Protein AF-A0A1B9EWZ0-F1 (afdb_monomer)

Radius of gyration: 16.46 Å; Cα contacts (8 Å, |Δi|>4): 72; chains: 1; bounding box: 35×40×41 Å

Sequence (95 aa):
MRDRATRTPYHPLPEGGVVVVHGPFLLGHWFPFALTVHLRLSPGALRRRTAEPERWTLPAFARYEDEVAPTERADVVVRADDPAHPAWSGVPGRG

Foldseek 3Di:
DDDPPPDDDDDDAPVVGDDDDDDPPPQPDPDDDPAFEAEDADLVLCCVPDDPVRCVCSVVVVVCCVVRVVVVVGQWYWHPSPVVDIDTDDGDDDD

pLDDT: mean 89.34, std 11.7, range [42.94, 98.0]

Secondary structure (DSSP, 8-state):
------PPPP-PPPTT-------TT-BTBS---SS-EEEE--HHHHHHHS-GGGGGGHHHHHHHHHHH-HHHH-SEEEE-SSTTS-B---PPP--

Nearest PDB structures 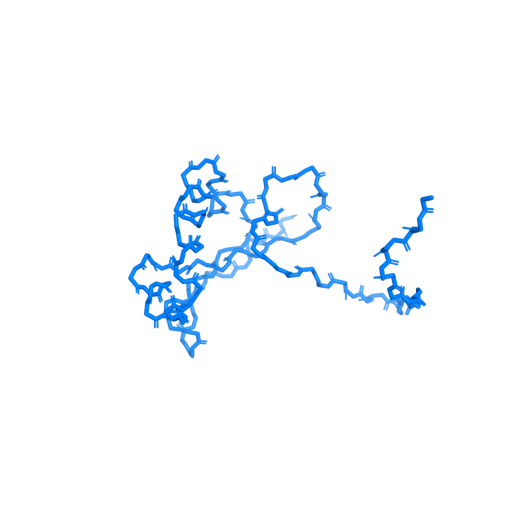(foldseek):
  9g6k-assembly1_LE  TM=4.477E-01  e=8.430E+00  Toxoplasma gondii

Mean predicted aligned error: 6.06 Å

Solvent-accessible surface area (backbone atoms only — not comparable to full-atom values): 6459 Å² total; per-residue (Å²): 136,81,86,80,77,84,70,77,78,92,72,91,73,60,91,90,60,79,88,85,86,86,73,84,82,66,69,84,56,96,70,85,67,96,73,44,77,34,80,45,54,51,74,70,37,47,58,72,73,40,55,78,94,55,48,84,50,51,63,58,54,53,49,40,49,73,78,47,38,42,77,78,70,30,71,28,55,34,42,37,64,45,78,93,63,63,47,64,90,64,71,75,79,84,123

Structure (mmCIF, N/CA/C/O backbone):
data_AF-A0A1B9EWZ0-F1
#
_entry.id   AF-A0A1B9EWZ0-F1
#
loop_
_atom_site.group_PDB
_atom_site.id
_atom_site.type_symbol
_atom_site.label_atom_id
_atom_site.label_alt_id
_atom_site.label_comp_id
_atom_site.label_asym_id
_atom_site.label_entity_id
_atom_site.label_seq_id
_atom_site.pdbx_PDB_ins_code
_atom_site.Cartn_x
_atom_site.Cartn_y
_atom_site.Cartn_z
_atom_site.occupancy
_atom_site.B_iso_or_equiv
_atom_site.auth_seq_id
_atom_site.auth_comp_id
_atom_site.auth_asym_id
_atom_site.auth_atom_id
_atom_site.pdbx_PDB_model_num
ATOM 1 N N . MET A 1 1 ? 14.049 25.814 -19.078 1.00 57.12 1 MET A N 1
ATOM 2 C CA . MET A 1 1 ? 13.342 24.739 -18.350 1.00 57.12 1 MET A CA 1
ATOM 3 C C . MET A 1 1 ? 13.876 23.414 -18.875 1.00 57.12 1 MET A C 1
ATOM 5 O O . MET A 1 1 ? 13.598 23.085 -20.017 1.00 57.12 1 MET A O 1
ATOM 9 N N . ARG A 1 2 ? 14.768 22.738 -18.138 1.00 54.41 2 ARG A N 1
ATOM 10 C CA . ARG A 1 2 ? 15.250 21.404 -18.532 1.00 54.41 2 ARG A CA 1
ATOM 11 C C . ARG A 1 2 ? 14.28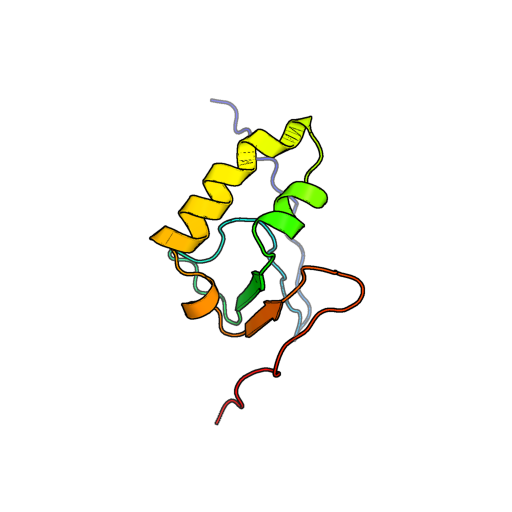1 20.382 -17.960 1.00 54.41 2 ARG A C 1
ATOM 13 O O . ARG A 1 2 ? 14.060 20.373 -16.751 1.00 54.41 2 ARG A O 1
ATOM 20 N N . ASP A 1 3 ? 13.694 19.595 -18.848 1.00 60.25 3 ASP A N 1
ATOM 21 C CA . ASP A 1 3 ? 12.884 18.437 -18.502 1.00 60.25 3 ASP A CA 1
ATOM 22 C C . ASP A 1 3 ? 13.726 17.481 -17.636 1.00 60.25 3 ASP A C 1
ATOM 24 O O . ASP A 1 3 ? 14.805 17.049 -18.043 1.00 60.25 3 ASP A O 1
ATOM 28 N N . ARG A 1 4 ? 13.277 17.245 -16.396 1.00 65.06 4 ARG A N 1
ATOM 29 C CA . ARG A 1 4 ? 13.889 16.316 -15.427 1.00 65.06 4 ARG A CA 1
ATOM 30 C C . ARG A 1 4 ? 13.122 14.986 -15.394 1.00 65.06 4 ARG A C 1
ATOM 32 O O . ARG A 1 4 ? 13.318 14.190 -14.481 1.00 65.06 4 ARG A O 1
ATOM 39 N N . ALA A 1 5 ? 12.221 14.733 -16.342 1.00 64.19 5 ALA A N 1
ATOM 40 C CA . ALA A 1 5 ? 11.537 13.456 -16.425 1.00 64.19 5 ALA A CA 1
ATOM 41 C C . ALA A 1 5 ? 12.516 12.392 -16.936 1.00 64.19 5 ALA A C 1
ATOM 43 O O . ALA A 1 5 ? 12.744 12.240 -18.135 1.00 64.19 5 ALA A O 1
ATOM 44 N N . THR A 1 6 ? 13.102 11.628 -16.016 1.00 71.75 6 THR A N 1
ATOM 45 C CA . THR A 1 6 ? 13.786 10.379 -16.349 1.00 71.75 6 THR A CA 1
ATOM 46 C C . THR A 1 6 ? 12.715 9.374 -16.775 1.00 71.75 6 THR A C 1
ATOM 48 O O . THR A 1 6 ? 12.139 8.675 -15.947 1.00 71.75 6 THR A O 1
ATOM 51 N N . ARG A 1 7 ? 12.366 9.362 -18.065 1.00 79.69 7 ARG A N 1
ATOM 52 C CA . ARG A 1 7 ? 11.458 8.361 -18.630 1.00 79.69 7 ARG A CA 1
ATOM 53 C C . ARG A 1 7 ? 12.263 7.150 -19.069 1.00 79.69 7 ARG A C 1
ATOM 55 O O . ARG A 1 7 ? 13.190 7.274 -19.866 1.00 79.69 7 ARG A O 1
ATOM 62 N N . THR A 1 8 ? 11.872 5.982 -18.580 1.00 79.88 8 THR A N 1
ATOM 63 C CA . THR A 1 8 ? 12.281 4.716 -19.186 1.00 79.88 8 THR A CA 1
ATOM 64 C C . THR A 1 8 ? 11.760 4.670 -20.627 1.00 79.88 8 THR A C 1
ATOM 66 O O . THR A 1 8 ? 10.643 5.140 -20.873 1.00 79.88 8 THR A O 1
ATOM 69 N N . PRO A 1 9 ? 12.537 4.140 -21.590 1.00 83.25 9 PRO A N 1
ATOM 70 C CA . PRO A 1 9 ? 12.045 3.902 -22.942 1.00 83.25 9 PRO A CA 1
ATOM 71 C C . PRO A 1 9 ? 10.763 3.063 -22.934 1.00 83.25 9 PRO A C 1
ATOM 7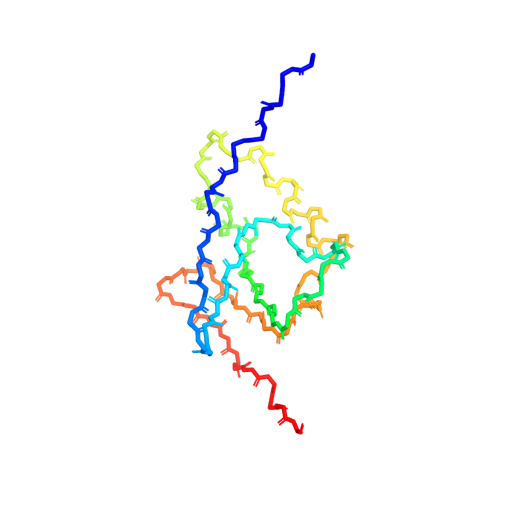3 O O . PRO A 1 9 ? 10.548 2.241 -22.047 1.00 83.25 9 PRO A O 1
ATOM 76 N N . TYR A 1 10 ? 9.907 3.254 -23.936 1.00 85.94 10 TYR A N 1
ATOM 77 C CA . TYR A 1 10 ? 8.737 2.397 -24.099 1.00 85.94 10 TYR A CA 1
ATOM 78 C C . TYR A 1 10 ? 9.164 0.956 -24.386 1.00 85.94 10 TYR A C 1
ATOM 80 O O . TYR A 1 10 ? 10.066 0.715 -25.188 1.00 85.94 10 TYR A O 1
ATOM 88 N N . HIS A 1 11 ? 8.471 0.007 -23.763 1.00 86.62 11 HIS A N 1
ATOM 89 C CA . HIS A 1 11 ? 8.670 -1.418 -23.987 1.00 86.62 11 HIS A CA 1
ATOM 90 C C . HIS A 1 11 ? 7.383 -2.030 -24.549 1.00 86.62 11 HIS A C 1
ATOM 92 O O . HIS A 1 11 ? 6.315 -1.798 -23.976 1.00 86.62 11 HIS A O 1
ATOM 98 N N . PRO A 1 12 ? 7.450 -2.788 -25.659 1.00 89.44 12 PRO A N 1
ATOM 99 C CA . PRO A 1 12 ? 6.288 -3.502 -26.167 1.00 89.44 12 PRO A CA 1
ATOM 100 C C . PRO A 1 12 ? 5.870 -4.577 -25.162 1.00 89.44 12 PRO A C 1
ATOM 102 O O . PRO A 1 12 ? 6.699 -5.352 -24.683 1.00 89.44 12 PRO A O 1
ATOM 105 N N . LEU A 1 13 ? 4.578 -4.613 -24.848 1.00 89.69 13 LEU A N 1
ATOM 106 C CA . LEU A 1 13 ? 3.987 -5.636 -23.998 1.00 89.69 13 LEU A CA 1
ATOM 107 C C . LEU A 1 13 ? 3.460 -6.765 -24.900 1.00 89.69 13 LEU A C 1
ATOM 109 O O . LEU A 1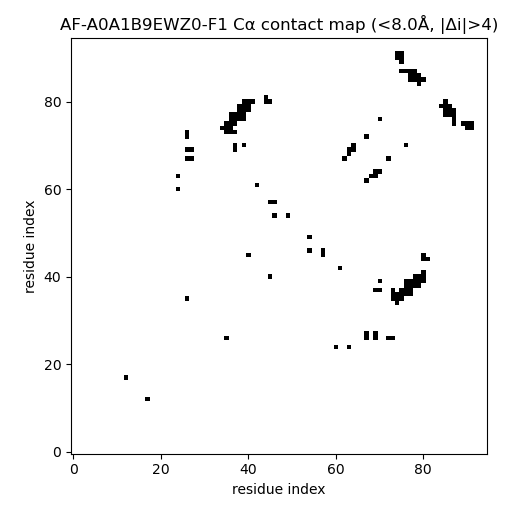 13 ? 2.711 -6.466 -25.833 1.00 89.69 13 LEU A O 1
ATOM 113 N N . PRO A 1 14 ? 3.844 -8.035 -24.673 1.00 92.06 14 PRO A N 1
ATOM 114 C CA . PRO A 1 14 ? 3.289 -9.149 -25.433 1.00 92.06 14 PRO A CA 1
ATOM 115 C C . PRO A 1 14 ? 1.785 -9.287 -25.171 1.00 92.06 14 PRO A C 1
ATOM 117 O O . PRO A 1 14 ? 1.264 -8.795 -24.167 1.00 92.06 14 PRO A O 1
ATOM 120 N N . GLU A 1 15 ? 1.086 -9.984 -26.065 1.00 93.12 15 GLU A N 1
ATOM 121 C CA . GLU A 1 15 ? -0.322 -10.321 -25.861 1.00 93.12 15 GLU A CA 1
ATOM 122 C C . GLU A 1 15 ? -0.509 -11.062 -24.527 1.00 93.12 15 GLU A C 1
ATOM 124 O O . GLU A 1 15 ? 0.269 -11.950 -24.177 1.00 93.12 15 GLU A O 1
ATOM 129 N N . GLY A 1 16 ? -1.506 -10.643 -23.744 1.00 92.50 16 GLY A N 1
ATOM 130 C CA . GLY A 1 16 ? -1.740 -11.162 -22.393 1.00 92.50 16 GLY A CA 1
ATOM 131 C C . GLY A 1 16 ? -0.758 -10.667 -21.322 1.00 92.50 16 GLY A C 1
ATOM 132 O O . GLY A 1 16 ? -0.848 -11.103 -20.175 1.00 92.50 16 GLY A O 1
ATOM 133 N N . GLY A 1 17 ? 0.170 -9.764 -21.652 1.00 92.44 17 GLY A N 1
ATOM 134 C CA . GLY A 1 17 ? 1.078 -9.183 -20.669 1.00 92.44 17 GLY A CA 1
ATOM 135 C C . GLY A 1 17 ? 0.348 -8.347 -19.613 1.00 92.44 17 GLY A C 1
ATOM 136 O O . GLY A 1 17 ? -0.677 -7.719 -19.876 1.00 92.44 17 GLY A O 1
ATOM 137 N N . VAL A 1 18 ? 0.908 -8.320 -18.403 1.00 93.06 18 VAL A N 1
ATOM 138 C CA . VAL A 1 18 ? 0.377 -7.567 -17.260 1.00 93.06 18 VAL A CA 1
ATOM 139 C C . VAL A 1 18 ? 1.406 -6.537 -16.819 1.00 93.06 18 VAL A C 1
ATOM 141 O O . VAL A 1 18 ? 2.590 -6.844 -16.688 1.00 93.06 18 VAL A O 1
ATOM 144 N N . VAL A 1 19 ? 0.946 -5.315 -16.557 1.00 91.56 19 VAL A N 1
ATOM 145 C CA . VAL A 1 19 ? 1.761 -4.262 -15.947 1.00 91.56 19 VAL A CA 1
ATOM 146 C C . VAL A 1 19 ? 1.429 -4.190 -14.465 1.00 91.56 19 VAL A C 1
ATOM 148 O O . VAL A 1 19 ? 0.276 -3.985 -14.091 1.00 91.56 19 VAL A O 1
ATOM 151 N N . VAL A 1 20 ? 2.452 -4.332 -13.624 1.00 93.31 20 VAL A N 1
ATOM 152 C CA . VAL A 1 20 ? 2.327 -4.152 -12.176 1.00 93.31 20 VAL A CA 1
ATOM 153 C C . VAL A 1 20 ? 2.858 -2.776 -11.808 1.00 93.31 20 VAL A C 1
ATOM 155 O O . VAL A 1 20 ? 4.023 -2.464 -12.048 1.00 93.31 20 VAL A O 1
ATOM 158 N N . VAL A 1 21 ? 1.997 -1.963 -11.201 1.00 93.19 21 VAL A N 1
ATOM 159 C CA . VAL A 1 21 ? 2.376 -0.690 -10.586 1.00 93.19 21 VAL A CA 1
ATOM 160 C C . VAL A 1 21 ? 2.387 -0.901 -9.080 1.00 93.19 21 VAL A C 1
ATOM 162 O O . VAL A 1 21 ? 1.388 -1.337 -8.512 1.00 93.19 21 VAL A O 1
ATOM 165 N N . HIS A 1 22 ? 3.512 -0.610 -8.432 1.00 94.12 22 HIS A N 1
ATOM 166 C CA . HIS A 1 22 ? 3.652 -0.747 -6.987 1.00 94.12 22 HIS A CA 1
ATOM 167 C C . HIS A 1 22 ? 4.174 0.548 -6.374 1.00 94.12 22 HIS A C 1
ATOM 169 O O . HIS A 1 22 ? 4.947 1.287 -6.982 1.00 94.12 22 HIS A O 1
ATOM 175 N N . GLY A 1 23 ? 3.751 0.812 -5.146 1.00 93.31 23 GLY A N 1
ATOM 176 C CA . GLY A 1 23 ? 4.133 2.009 -4.419 1.00 93.31 23 GLY A CA 1
ATOM 177 C C . GLY A 1 23 ? 3.138 2.327 -3.312 1.00 93.31 23 GLY A C 1
ATOM 178 O O . GLY A 1 23 ? 2.032 1.778 -3.293 1.00 93.31 23 GLY A O 1
ATOM 179 N N . PRO A 1 24 ? 3.524 3.197 -2.371 1.00 93.19 24 PRO A N 1
ATOM 180 C CA . PRO A 1 24 ? 2.600 3.687 -1.367 1.00 93.19 24 PRO A CA 1
ATOM 181 C C . PRO A 1 24 ? 1.544 4.596 -2.016 1.00 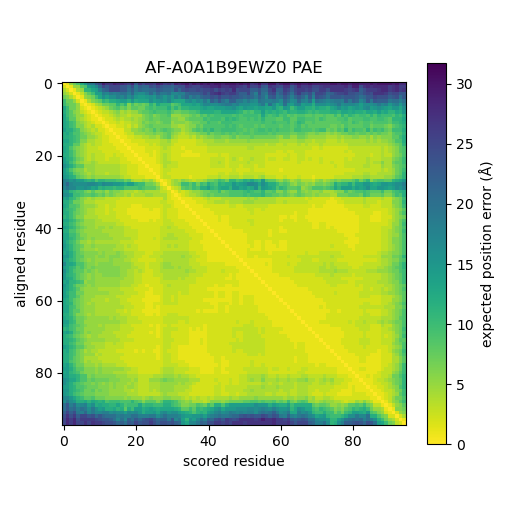93.19 24 PRO A C 1
ATOM 183 O O . PRO A 1 24 ? 1.815 5.273 -3.006 1.00 93.19 24 PRO A O 1
ATOM 186 N N . PHE A 1 25 ? 0.354 4.642 -1.417 1.00 93.38 25 PHE A N 1
ATOM 187 C CA . PHE A 1 25 ? -0.669 5.663 -1.690 1.00 93.38 25 PHE A CA 1
ATOM 188 C C . PHE A 1 25 ? -1.252 5.668 -3.114 1.00 93.38 25 PHE A C 1
ATOM 190 O O . PHE A 1 25 ? -1.685 6.704 -3.609 1.00 93.38 25 PHE A O 1
ATOM 197 N N . LEU A 1 26 ? -1.277 4.513 -3.785 1.00 92.50 26 LEU A N 1
ATOM 198 C CA . LEU A 1 26 ? -1.787 4.409 -5.157 1.00 92.50 26 LEU A CA 1
ATOM 199 C C . LEU A 1 26 ? -3.320 4.364 -5.245 1.00 92.50 26 LEU A C 1
ATOM 201 O O . LEU A 1 26 ? -3.885 4.832 -6.233 1.00 92.50 26 LEU A O 1
ATOM 205 N N . LEU A 1 27 ? -4.005 3.825 -4.231 1.00 90.88 27 LEU A N 1
ATOM 206 C CA . LEU A 1 27 ? -5.474 3.850 -4.163 1.00 90.88 27 LEU A CA 1
ATOM 207 C C . LEU A 1 27 ? -5.916 5.211 -3.630 1.00 90.88 27 LEU A C 1
ATOM 209 O O . LEU A 1 27 ? -5.275 5.711 -2.717 1.00 90.88 27 LEU A O 1
ATOM 213 N N . GLY A 1 28 ? -6.980 5.802 -4.179 1.00 80.00 28 GLY A N 1
ATOM 214 C CA . GLY A 1 28 ? -7.452 7.153 -3.818 1.00 80.00 28 GLY A CA 1
ATOM 215 C C . GLY A 1 28 ? -7.200 8.227 -4.879 1.00 80.00 28 GLY A C 1
ATOM 216 O O . GLY A 1 28 ? -7.670 9.354 -4.738 1.00 80.00 28 GLY A O 1
ATOM 217 N N . HIS A 1 29 ? -6.511 7.877 -5.963 1.00 73.88 29 HIS A N 1
ATOM 218 C CA . HIS A 1 29 ? -6.365 8.714 -7.151 1.00 73.88 29 HIS A CA 1
ATOM 219 C C . HIS A 1 29 ? -7.228 8.190 -8.307 1.00 73.88 29 HIS A C 1
AT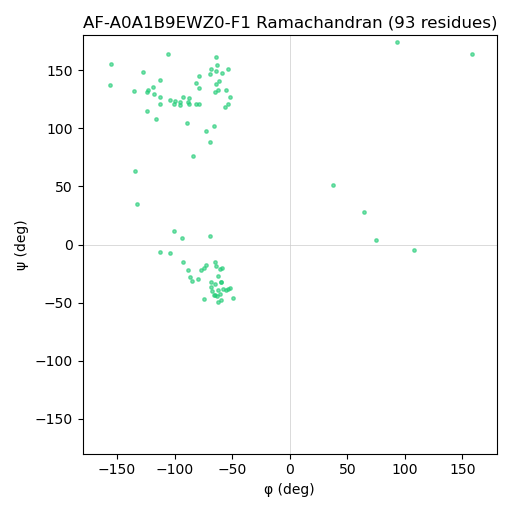OM 221 O O . HIS A 1 29 ? -7.689 7.054 -8.294 1.00 73.88 29 HIS A O 1
ATOM 227 N N . TRP A 1 30 ? -7.442 9.021 -9.327 1.00 75.44 30 TRP A N 1
ATOM 228 C CA . TRP A 1 30 ? -8.338 8.768 -10.465 1.00 75.44 30 TRP A CA 1
ATOM 229 C C . TRP A 1 30 ? -7.872 7.660 -11.431 1.00 75.44 30 TRP A C 1
ATOM 231 O O . TRP A 1 30 ? -8.466 7.494 -12.493 1.00 75.44 30 TRP A O 1
ATOM 241 N N . PHE A 1 31 ? -6.807 6.919 -11.107 1.00 82.75 31 PHE A N 1
ATOM 242 C CA . PHE A 1 31 ? -6.240 5.937 -12.026 1.00 82.75 31 PHE A CA 1
ATOM 243 C C . PHE A 1 31 ? -7.068 4.637 -12.035 1.00 82.75 31 PHE A C 1
ATOM 245 O O . PHE A 1 31 ? -7.203 3.997 -10.989 1.00 82.75 31 PHE A O 1
ATOM 252 N N . PRO A 1 32 ? -7.609 4.214 -13.193 1.00 86.31 32 PRO A N 1
ATOM 253 C CA . PRO A 1 32 ? -8.524 3.080 -13.276 1.00 86.31 32 PRO A CA 1
ATOM 254 C C . PRO A 1 32 ? -7.756 1.752 -13.365 1.00 86.31 32 PRO A C 1
ATOM 256 O O . PRO A 1 32 ? -7.635 1.154 -14.435 1.00 86.31 32 PRO A O 1
ATOM 259 N N . PHE A 1 33 ? -7.203 1.286 -12.245 1.00 91.75 33 PHE A N 1
ATOM 260 C CA . PHE A 1 33 ? -6.580 -0.037 -12.184 1.00 91.75 33 PHE A CA 1
ATOM 261 C C . PHE A 1 33 ? -7.612 -1.139 -12.469 1.00 91.75 33 PHE A C 1
ATOM 263 O O . PHE A 1 33 ? -8.692 -1.152 -11.891 1.00 91.75 33 PHE A O 1
ATOM 270 N N . ALA A 1 34 ? -7.260 -2.094 -13.335 1.00 92.19 34 ALA A N 1
ATOM 271 C CA . ALA A 1 34 ? -8.116 -3.245 -13.644 1.00 92.19 34 ALA A CA 1
ATOM 272 C C . ALA A 1 34 ? -8.183 -4.287 -12.504 1.00 92.19 34 ALA A C 1
ATOM 274 O O . ALA A 1 34 ? -9.056 -5.160 -12.512 1.00 92.19 34 ALA A O 1
ATOM 275 N N . LEU A 1 35 ? -7.221 -4.228 -11.577 1.00 92.94 35 LEU A N 1
ATOM 276 C CA . LEU A 1 35 ? -7.149 -4.997 -10.338 1.00 92.94 35 LEU A CA 1
ATOM 277 C C . LEU A 1 35 ? -6.268 -4.241 -9.337 1.00 92.94 35 LEU A C 1
ATOM 279 O O . LEU A 1 35 ? -5.191 -3.756 -9.696 1.00 92.94 35 LEU A O 1
ATOM 283 N N . THR A 1 36 ? -6.696 -4.190 -8.084 1.00 94.44 36 THR A N 1
ATOM 284 C CA . THR A 1 36 ? -5.998 -3.526 -6.984 1.00 94.44 36 THR A CA 1
ATOM 285 C C . THR A 1 36 ? -5.729 -4.496 -5.838 1.00 94.44 36 THR A C 1
ATOM 287 O O . THR A 1 36 ? -6.601 -5.246 -5.405 1.00 94.44 36 THR A O 1
ATOM 290 N N . VAL A 1 37 ? -4.494 -4.477 -5.333 1.00 95.56 37 VAL A N 1
ATOM 291 C CA . VAL A 1 37 ? -4.069 -5.284 -4.184 1.00 95.56 37 VAL A CA 1
ATOM 292 C C . VAL A 1 37 ? -3.503 -4.349 -3.124 1.00 95.56 37 VAL A C 1
ATOM 294 O O . VAL A 1 37 ? -2.473 -3.714 -3.349 1.00 95.56 37 VAL A O 1
ATOM 297 N N . HIS A 1 38 ? -4.161 -4.265 -1.968 1.00 95.75 38 HIS A N 1
ATOM 298 C CA . HIS A 1 38 ? -3.664 -3.505 -0.821 1.00 95.75 38 HIS A CA 1
ATOM 299 C C . HIS A 1 38 ? -2.903 -4.414 0.141 1.00 95.75 38 HIS A C 1
ATOM 301 O O . HIS A 1 38 ? -3.460 -5.369 0.689 1.00 95.75 38 HIS A O 1
ATOM 307 N N . LEU A 1 39 ? -1.625 -4.103 0.367 1.00 96.06 39 LEU A N 1
ATOM 308 C CA . LEU A 1 39 ? -0.806 -4.773 1.374 1.00 96.06 39 LEU A CA 1
ATOM 309 C C . LEU A 1 39 ? -0.951 -4.038 2.704 1.00 96.06 39 LEU A C 1
ATOM 311 O O . LEU A 1 39 ? -0.374 -2.970 2.915 1.00 96.06 39 LEU A O 1
ATOM 315 N N . ARG A 1 40 ? -1.710 -4.634 3.618 1.00 95.94 40 ARG A N 1
ATOM 316 C CA . ARG A 1 40 ? -2.018 -4.046 4.917 1.00 95.94 40 ARG A CA 1
ATOM 317 C C . ARG A 1 40 ? -1.053 -4.566 5.975 1.00 95.94 40 ARG A C 1
ATOM 319 O O . ARG A 1 40 ? -1.000 -5.768 6.248 1.00 95.94 40 ARG A O 1
ATOM 326 N N . LEU A 1 41 ? -0.352 -3.644 6.629 1.00 96.69 41 LEU A N 1
ATOM 327 C CA . LEU A 1 41 ? 0.444 -3.897 7.830 1.00 96.69 41 LEU A CA 1
ATOM 328 C C . LEU A 1 41 ? -0.196 -3.181 9.022 1.00 96.69 41 LEU A C 1
ATOM 330 O O . LEU A 1 41 ? -0.679 -2.058 8.898 1.00 96.69 41 LEU A O 1
ATOM 334 N N . SER A 1 42 ? -0.185 -3.804 10.198 1.00 96.38 42 SER A N 1
ATOM 335 C CA . SER A 1 42 ? -0.529 -3.100 11.436 1.00 96.38 42 SER A CA 1
ATOM 336 C C . SER A 1 42 ? 0.468 -1.966 11.715 1.00 96.38 42 SER A C 1
ATOM 338 O O . SER A 1 42 ? 1.638 -2.073 11.333 1.00 96.38 42 SER A O 1
ATOM 340 N N . PRO A 1 43 ? 0.071 -0.914 12.457 1.00 96.62 43 PRO A N 1
ATOM 341 C CA . PRO A 1 43 ? 0.985 0.172 12.822 1.00 96.62 43 PRO A CA 1
ATOM 342 C C . PRO A 1 43 ? 2.268 -0.324 13.507 1.00 96.62 43 PRO A C 1
ATOM 344 O O . PRO A 1 43 ? 3.367 0.161 13.236 1.00 96.62 43 PRO A O 1
ATOM 347 N N . GLY A 1 44 ? 2.147 -1.348 14.359 1.00 97.44 44 GLY A N 1
ATOM 348 C CA . GLY A 1 44 ? 3.290 -1.982 15.012 1.00 97.44 44 GLY A CA 1
ATOM 349 C C . GLY A 1 44 ? 4.210 -2.707 14.027 1.00 97.44 44 GLY A C 1
ATOM 350 O O . GLY A 1 44 ? 5.430 -2.577 14.131 1.00 97.44 44 GLY A O 1
ATOM 351 N N . ALA A 1 45 ? 3.651 -3.448 13.065 1.00 97.06 45 ALA A N 1
ATOM 352 C CA . ALA A 1 45 ? 4.438 -4.117 12.032 1.00 97.06 45 ALA A CA 1
ATOM 353 C C . ALA A 1 45 ? 5.148 -3.108 11.120 1.00 97.06 45 ALA A C 1
ATOM 355 O O . ALA A 1 45 ? 6.346 -3.254 10.876 1.00 97.06 45 ALA A O 1
ATOM 356 N N . LEU A 1 46 ? 4.450 -2.049 10.702 1.00 96.31 46 LEU A N 1
ATOM 357 C CA . LEU A 1 46 ? 5.012 -0.985 9.874 1.00 96.31 46 LEU A CA 1
ATOM 358 C C . LEU A 1 46 ? 6.193 -0.301 10.581 1.00 96.31 46 LEU A C 1
ATOM 360 O O . LEU A 1 46 ? 7.281 -0.204 10.017 1.00 96.31 46 LEU A O 1
ATOM 364 N N . ARG A 1 47 ? 6.039 0.065 11.860 1.00 97.00 47 ARG A N 1
ATOM 365 C CA . ARG A 1 47 ? 7.121 0.666 12.659 1.00 97.00 47 ARG A CA 1
ATOM 366 C C . ARG A 1 47 ? 8.325 -0.262 12.849 1.00 97.00 47 ARG A C 1
ATOM 368 O O . ARG A 1 47 ? 9.457 0.215 12.825 1.00 97.00 47 ARG A O 1
ATOM 375 N N . ARG A 1 48 ? 8.105 -1.568 13.050 1.00 96.69 48 ARG A N 1
ATOM 376 C CA . ARG A 1 48 ? 9.199 -2.552 13.183 1.00 96.69 48 ARG A CA 1
ATOM 377 C C . ARG A 1 48 ? 9.961 -2.764 11.875 1.00 96.69 48 ARG A C 1
ATOM 379 O O . ARG A 1 48 ? 11.154 -3.038 11.927 1.00 96.69 48 ARG A O 1
ATOM 386 N N . ARG A 1 49 ? 9.280 -2.656 10.731 1.00 94.25 49 ARG A N 1
ATOM 387 C CA . ARG A 1 49 ? 9.849 -2.916 9.397 1.00 94.25 49 ARG A CA 1
ATOM 388 C C . ARG A 1 49 ? 10.416 -1.678 8.709 1.00 94.25 49 ARG A C 1
ATOM 390 O O . ARG A 1 49 ? 11.168 -1.824 7.757 1.00 94.25 49 ARG A O 1
ATOM 397 N N . THR A 1 50 ? 10.084 -0.487 9.196 1.00 96.12 50 THR A N 1
ATOM 398 C CA . THR A 1 50 ? 10.605 0.778 8.666 1.00 96.12 50 THR A CA 1
ATOM 399 C C . THR A 1 50 ? 11.907 1.137 9.376 1.00 96.12 50 THR A C 1
ATOM 401 O O . THR A 1 50 ? 11.935 1.260 10.610 1.00 96.12 50 THR A O 1
ATOM 404 N N . ALA A 1 51 ? 12.982 1.305 8.601 1.00 97.44 51 ALA A N 1
ATOM 405 C CA . ALA A 1 51 ? 14.277 1.732 9.119 1.00 97.44 51 ALA A CA 1
ATOM 406 C C . ALA A 1 51 ? 14.153 3.099 9.811 1.00 97.44 51 ALA A C 1
ATOM 408 O O . ALA A 1 51 ? 13.346 3.931 9.401 1.00 97.44 51 ALA A O 1
ATOM 409 N N . GLU A 1 52 ? 14.951 3.350 10.855 1.00 97.44 52 GLU A N 1
ATOM 410 C CA . GLU A 1 52 ? 14.862 4.589 11.651 1.00 97.44 52 GLU A CA 1
ATOM 411 C C . GLU A 1 52 ? 14.837 5.872 10.793 1.00 97.44 52 GLU A C 1
ATOM 413 O O . GLU A 1 52 ? 13.936 6.687 11.005 1.00 97.44 52 GLU A O 1
ATOM 418 N N . PRO A 1 53 ? 15.706 6.035 9.767 1.00 98.00 53 PRO A N 1
ATOM 419 C CA . PRO A 1 53 ? 15.710 7.237 8.929 1.00 98.00 53 PRO A CA 1
ATOM 420 C C . PRO A 1 53 ? 14.443 7.432 8.089 1.00 98.00 53 PRO A C 1
ATOM 422 O O . PRO A 1 53 ? 14.227 8.520 7.568 1.00 98.00 53 PRO A O 1
ATOM 425 N N . GLU A 1 54 ? 13.608 6.403 7.938 1.00 97.69 54 GLU A N 1
ATOM 426 C CA . GLU A 1 54 ? 12.380 6.425 7.136 1.00 97.69 54 GLU A CA 1
ATOM 427 C C . GLU A 1 54 ? 11.115 6.527 8.002 1.00 97.69 54 GLU A C 1
ATOM 429 O O . GLU A 1 54 ? 10.019 6.730 7.478 1.00 97.69 54 GLU A O 1
ATOM 434 N N . ARG A 1 55 ? 11.226 6.436 9.337 1.00 97.56 55 ARG A N 1
ATOM 435 C CA . ARG A 1 55 ? 10.060 6.436 10.244 1.00 97.56 55 ARG A CA 1
ATOM 436 C C . ARG A 1 55 ? 9.250 7.728 10.227 1.00 97.56 55 ARG A C 1
ATOM 438 O O . ARG A 1 55 ? 8.082 7.712 10.609 1.00 97.56 55 ARG A O 1
ATOM 445 N N . TRP A 1 56 ? 9.826 8.825 9.740 1.00 97.38 56 TRP A N 1
ATOM 446 C CA . TRP A 1 56 ? 9.098 10.073 9.500 1.00 97.38 56 TRP A CA 1
ATOM 447 C C . TRP A 1 56 ? 7.930 9.900 8.515 1.00 97.38 56 TRP A C 1
ATOM 449 O O . TRP A 1 56 ? 7.014 10.717 8.519 1.00 97.38 56 TRP A O 1
ATOM 459 N N . THR A 1 57 ? 7.933 8.843 7.694 1.00 97.12 57 THR A N 1
ATOM 460 C CA . THR A 1 57 ? 6.853 8.537 6.743 1.00 97.12 57 THR A CA 1
ATOM 461 C C . THR A 1 57 ? 5.619 7.922 7.406 1.00 97.12 57 THR A C 1
ATOM 463 O O . THR A 1 57 ? 4.526 8.016 6.853 1.00 97.12 57 THR A O 1
ATOM 466 N N . LEU A 1 58 ? 5.751 7.321 8.596 1.00 97.75 58 LEU A N 1
ATOM 467 C CA . LEU A 1 58 ? 4.675 6.567 9.255 1.00 97.75 58 LEU A CA 1
ATOM 468 C C . LEU A 1 58 ? 3.374 7.370 9.458 1.00 97.75 58 LEU A C 1
ATOM 470 O O . LEU A 1 58 ? 2.307 6.802 9.221 1.00 97.75 58 LEU A O 1
ATOM 474 N N . PRO A 1 59 ? 3.402 8.670 9.821 1.00 98.00 59 PRO A N 1
ATOM 475 C CA . PRO A 1 59 ? 2.185 9.479 9.889 1.00 98.00 59 PRO A CA 1
ATOM 476 C C . PRO A 1 59 ? 1.436 9.577 8.553 1.00 98.00 59 PRO A C 1
ATOM 478 O O . PRO A 1 59 ? 0.210 9.624 8.550 1.00 98.00 59 PRO A O 1
ATOM 481 N N . ALA A 1 60 ? 2.139 9.560 7.413 1.00 97.50 60 ALA A N 1
ATOM 482 C CA . ALA A 1 60 ? 1.494 9.568 6.101 1.00 97.50 60 ALA A CA 1
ATOM 483 C C . ALA A 1 60 ? 0.741 8.257 5.827 1.00 97.50 60 ALA A C 1
ATOM 485 O O . ALA A 1 60 ? -0.349 8.298 5.267 1.00 97.50 60 ALA A O 1
ATOM 486 N N . PHE A 1 61 ? 1.273 7.113 6.276 1.00 96.88 61 PHE A N 1
ATOM 487 C CA . PHE A 1 61 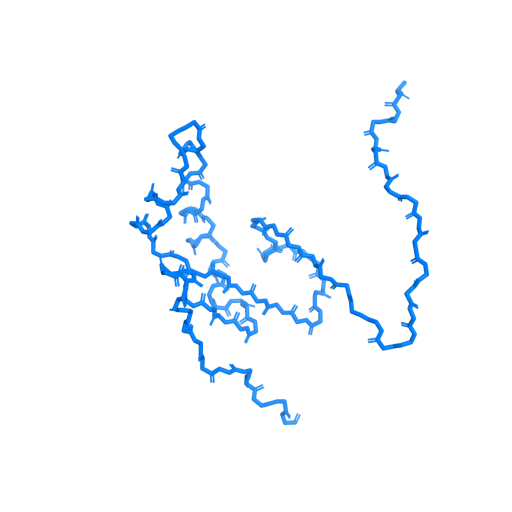? 0.568 5.828 6.203 1.00 96.88 61 PHE A CA 1
ATOM 488 C C . PHE A 1 61 ? -0.662 5.778 7.110 1.00 96.88 61 PHE A C 1
ATOM 490 O O . PHE A 1 61 ? -1.694 5.273 6.684 1.00 96.88 61 PHE A O 1
ATOM 497 N N . ALA A 1 62 ? -0.578 6.328 8.324 1.00 97.19 62 ALA A N 1
ATOM 498 C CA . ALA A 1 62 ? -1.734 6.407 9.219 1.00 97.19 62 ALA A CA 1
ATOM 499 C C . ALA A 1 62 ? -2.851 7.263 8.600 1.00 97.19 62 ALA A C 1
ATOM 501 O O . ALA A 1 62 ? -3.979 6.805 8.458 1.00 97.19 62 ALA A O 1
ATOM 502 N N . ARG A 1 63 ? -2.495 8.459 8.112 1.00 96.88 63 ARG A N 1
ATOM 503 C CA . ARG A 1 63 ? -3.427 9.351 7.413 1.00 96.88 63 ARG A CA 1
ATOM 504 C C . ARG A 1 63 ? -4.046 8.694 6.179 1.00 96.88 63 ARG A C 1
ATOM 506 O O . ARG A 1 63 ? -5.219 8.895 5.902 1.00 96.88 63 ARG A O 1
ATOM 513 N N . TYR A 1 64 ? -3.265 7.912 5.437 1.00 96.38 64 TYR A N 1
ATOM 514 C CA . TYR A 1 64 ? -3.755 7.178 4.276 1.00 96.38 64 TYR A CA 1
ATOM 515 C C . TYR A 1 64 ? -4.819 6.138 4.636 1.00 96.38 64 TYR A C 1
ATOM 517 O O . TYR A 1 64 ? -5.835 6.054 3.952 1.00 96.38 64 TYR A O 1
ATOM 525 N N . GLU A 1 65 ? -4.611 5.371 5.708 1.00 95.69 65 GLU A N 1
ATOM 526 C CA . GLU A 1 65 ? -5.625 4.429 6.192 1.00 95.69 65 GLU A CA 1
ATOM 527 C C . GLU A 1 65 ? -6.918 5.159 6.590 1.00 95.69 65 GLU A C 1
ATOM 529 O O . GLU A 1 65 ? -7.997 4.722 6.195 1.00 95.69 65 GLU A O 1
ATOM 534 N N . ASP A 1 66 ? -6.811 6.305 7.269 1.00 96.19 66 ASP A N 1
ATOM 535 C CA . ASP A 1 66 ? -7.970 7.058 7.769 1.00 96.19 66 ASP A CA 1
ATOM 536 C C . ASP A 1 66 ? -8.740 7.803 6.662 1.00 96.19 66 ASP A C 1
ATOM 538 O O . ASP A 1 66 ? -9.967 7.757 6.599 1.00 96.19 66 ASP A O 1
ATOM 542 N N . GLU A 1 67 ? -8.035 8.508 5.775 1.00 96.38 67 GLU A N 1
ATOM 543 C CA . GLU A 1 67 ? -8.657 9.365 4.756 1.00 96.38 67 GLU A CA 1
ATOM 544 C C . GLU A 1 67 ? -9.043 8.582 3.496 1.00 96.38 67 GLU A C 1
ATOM 546 O O . GLU A 1 67 ? -10.013 8.916 2.808 1.00 96.38 67 GLU A O 1
ATOM 551 N N . VAL A 1 68 ? -8.272 7.541 3.171 1.00 95.69 68 VAL A N 1
ATOM 552 C CA . VAL A 1 68 ? -8.398 6.796 1.914 1.00 95.69 68 VAL A CA 1
ATOM 553 C C . VAL A 1 68 ? -8.896 5.373 2.124 1.00 95.69 68 VAL A C 1
ATOM 555 O O . VAL A 1 68 ? -9.222 4.725 1.133 1.00 95.69 68 VAL A O 1
ATOM 558 N N . ALA A 1 69 ? -9.044 4.880 3.354 1.00 95.62 69 ALA A N 1
ATOM 559 C CA . ALA A 1 69 ? -9.656 3.577 3.646 1.00 95.62 69 ALA A CA 1
ATOM 560 C C . ALA A 1 69 ? -9.291 2.481 2.607 1.00 95.62 69 ALA A C 1
ATOM 562 O O . ALA A 1 69 ? -10.172 1.870 1.996 1.00 95.62 69 ALA A O 1
ATOM 563 N N . PRO A 1 70 ? -7.995 2.271 2.303 1.00 95.12 70 PRO A N 1
ATOM 564 C CA . PRO A 1 70 ? -7.547 1.443 1.179 1.00 95.12 70 PRO A CA 1
ATOM 565 C C . PRO A 1 70 ? -7.984 -0.018 1.319 1.00 95.12 70 PRO A C 1
ATOM 567 O O . PRO A 1 70 ? -8.202 -0.697 0.321 1.00 95.12 70 PRO A O 1
ATOM 570 N N . THR A 1 71 ? -8.175 -0.479 2.557 1.00 94.50 71 THR A N 1
ATOM 571 C CA . THR A 1 71 ? -8.743 -1.795 2.878 1.00 94.50 71 THR A CA 1
ATOM 572 C C . THR A 1 71 ? -10.163 -1.968 2.324 1.00 94.50 71 THR A C 1
ATOM 574 O O . THR A 1 71 ? -10.536 -3.073 1.951 1.00 94.50 71 THR A O 1
ATOM 577 N N . GLU A 1 72 ? -10.950 -0.896 2.253 1.00 92.81 72 GLU A N 1
ATOM 578 C CA . GLU A 1 72 ? -12.314 -0.923 1.709 1.00 92.81 72 GLU A CA 1
ATOM 579 C C . GLU A 1 72 ? -12.331 -0.722 0.191 1.00 92.81 72 GLU A C 1
ATOM 581 O O . GLU A 1 72 ? -13.245 -1.179 -0.489 1.00 92.81 72 GLU A O 1
ATOM 586 N N . ARG A 1 73 ? -11.329 -0.013 -0.341 1.00 91.75 73 ARG A N 1
ATOM 587 C CA . ARG A 1 73 ? -11.261 0.361 -1.759 1.00 91.75 73 ARG A CA 1
ATOM 588 C C . ARG A 1 73 ? -10.579 -0.677 -2.648 1.00 91.75 73 ARG A C 1
ATOM 590 O O . ARG A 1 73 ? -10.776 -0.629 -3.857 1.00 91.75 73 ARG A O 1
ATOM 597 N N . ALA A 1 74 ? -9.745 -1.549 -2.088 1.00 93.31 74 ALA A N 1
ATOM 598 C CA . ALA A 1 74 ? -9.023 -2.552 -2.862 1.00 93.31 74 ALA A CA 1
ATOM 599 C C . ALA A 1 74 ? -9.904 -3.756 -3.221 1.00 93.31 74 ALA A C 1
ATOM 601 O O . ALA A 1 74 ? -10.688 -4.225 -2.400 1.00 93.31 74 ALA A O 1
ATOM 602 N N . ASP A 1 75 ? -9.686 -4.324 -4.408 1.00 92.69 75 ASP A N 1
ATOM 603 C CA . ASP A 1 75 ? -10.314 -5.587 -4.820 1.00 92.69 75 ASP A CA 1
ATOM 604 C C . ASP A 1 75 ? -9.838 -6.753 -3.943 1.00 92.69 75 ASP A C 1
ATOM 606 O O . ASP A 1 75 ? -10.577 -7.698 -3.664 1.00 92.69 75 ASP A O 1
ATOM 610 N N . VAL A 1 76 ? -8.571 -6.690 -3.521 1.00 95.31 76 VAL A N 1
ATOM 611 C CA . VAL A 1 76 ? -7.928 -7.688 -2.674 1.00 95.31 76 VAL A CA 1
ATOM 612 C C . VAL A 1 76 ? -7.137 -7.007 -1.568 1.00 95.31 76 VAL A C 1
ATOM 614 O O . VAL A 1 76 ? -6.305 -6.136 -1.820 1.00 95.31 76 VAL A O 1
ATOM 617 N N . VAL A 1 77 ? -7.317 -7.482 -0.336 1.00 95.94 77 VAL A N 1
ATOM 618 C CA . VAL A 1 77 ? -6.501 -7.078 0.813 1.00 95.94 77 VAL A CA 1
ATOM 619 C C . VAL A 1 77 ? -5.658 -8.254 1.283 1.00 95.94 77 VAL A C 1
ATOM 621 O O . VAL A 1 77 ? -6.178 -9.328 1.589 1.00 95.94 77 VAL A O 1
ATOM 624 N N . VAL A 1 78 ? -4.352 -8.027 1.395 1.00 97.19 78 VAL A N 1
ATOM 625 C CA . VAL A 1 78 ? -3.395 -8.993 1.939 1.00 97.19 78 VAL A CA 1
ATOM 626 C C . VAL A 1 78 ? -2.857 -8.456 3.257 1.00 97.19 78 VAL A C 1
ATOM 628 O O . VAL A 1 78 ? -2.252 -7.386 3.307 1.00 97.19 78 VAL A O 1
ATOM 631 N N . ARG A 1 79 ? -3.053 -9.205 4.342 1.00 96.69 79 ARG A N 1
ATOM 632 C CA . ARG A 1 79 ? -2.451 -8.903 5.646 1.00 96.69 79 ARG A CA 1
ATOM 633 C C . ARG A 1 79 ? -1.018 -9.422 5.651 1.00 96.69 79 ARG A C 1
ATOM 635 O O . ARG A 1 79 ? -0.806 -10.620 5.477 1.00 96.69 79 ARG A O 1
ATOM 642 N N . ALA A 1 80 ? -0.057 -8.527 5.860 1.00 96.56 80 ALA A N 1
ATOM 643 C CA . ALA A 1 80 ? 1.370 -8.813 5.697 1.00 96.56 80 ALA A CA 1
ATOM 644 C C . ALA A 1 80 ? 2.228 -8.315 6.877 1.00 96.56 80 ALA A C 1
ATOM 646 O O . ALA A 1 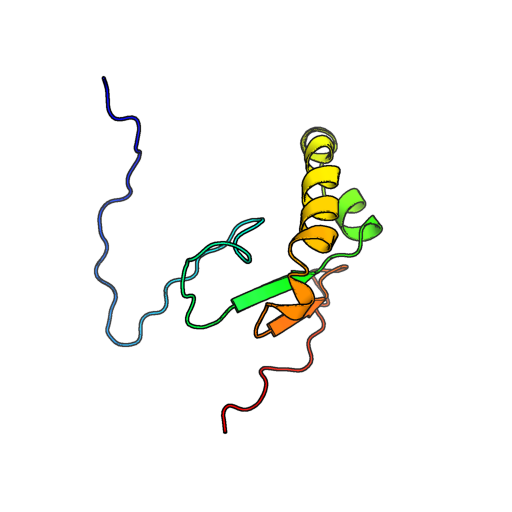80 ? 3.374 -7.902 6.694 1.00 96.56 80 ALA A O 1
ATOM 647 N N . ASP A 1 81 ? 1.693 -8.359 8.105 1.00 96.62 81 ASP A N 1
ATOM 648 C CA . ASP A 1 81 ? 2.459 -8.064 9.330 1.00 96.62 81 ASP A CA 1
ATOM 649 C C . ASP A 1 81 ? 3.762 -8.890 9.394 1.00 96.62 81 ASP A C 1
ATOM 651 O O . ASP A 1 81 ? 4.826 -8.383 9.784 1.00 96.62 81 ASP A O 1
ATOM 655 N N . ASP A 1 82 ? 3.679 -10.142 8.933 1.00 94.38 82 ASP A N 1
ATOM 656 C CA . ASP A 1 82 ? 4.809 -10.971 8.542 1.00 94.38 82 ASP A CA 1
ATOM 657 C C . ASP A 1 82 ? 4.767 -11.309 7.033 1.00 94.38 82 ASP A C 1
ATOM 659 O O . ASP A 1 82 ? 3.938 -12.115 6.621 1.00 94.38 82 ASP A O 1
ATOM 663 N N . PRO A 1 83 ? 5.650 -10.731 6.191 1.00 90.69 83 PRO A N 1
ATOM 664 C CA . PRO A 1 83 ? 5.754 -11.019 4.765 1.00 90.69 83 PRO A CA 1
ATOM 665 C C . PRO A 1 83 ? 6.081 -12.476 4.447 1.00 90.69 83 PRO A C 1
ATOM 667 O O . PRO A 1 83 ? 5.811 -12.907 3.331 1.00 90.69 83 PRO A O 1
ATOM 670 N N . ALA A 1 84 ? 6.655 -13.229 5.394 1.00 94.94 84 ALA A N 1
ATOM 671 C CA . ALA A 1 84 ? 6.868 -14.664 5.218 1.00 94.94 84 ALA A CA 1
ATOM 672 C C . ALA A 1 84 ? 5.562 -15.471 5.346 1.00 94.94 84 ALA A C 1
ATOM 674 O O . ALA A 1 84 ? 5.477 -16.586 4.839 1.00 94.94 84 ALA A O 1
ATOM 675 N N . HIS A 1 85 ? 4.536 -14.901 5.988 1.00 94.94 85 HIS A N 1
ATOM 676 C CA . HIS A 1 85 ? 3.265 -15.562 6.281 1.00 94.94 85 HIS A CA 1
ATOM 677 C C . HIS A 1 85 ? 2.072 -14.644 5.949 1.00 94.94 85 HIS A C 1
ATOM 679 O O . HIS A 1 85 ? 1.325 -14.242 6.848 1.00 94.94 85 HIS A O 1
ATOM 685 N N . PRO A 1 86 ? 1.881 -14.273 4.668 1.00 96.00 86 PRO A N 1
ATOM 686 C CA . PRO A 1 86 ? 0.777 -13.411 4.271 1.00 96.00 86 PRO A CA 1
ATOM 687 C C . PRO A 1 86 ? -0.568 -14.135 4.397 1.00 96.00 86 PRO A C 1
ATOM 689 O O . PRO A 1 86 ? -0.678 -15.333 4.132 1.00 96.00 86 PRO A O 1
ATOM 692 N N . ALA A 1 87 ? -1.614 -13.385 4.742 1.00 95.44 87 ALA A N 1
ATOM 693 C CA . ALA A 1 87 ? -2.977 -13.901 4.829 1.00 95.44 87 ALA A CA 1
ATOM 694 C C . ALA A 1 87 ? -3.937 -13.093 3.949 1.00 95.44 87 ALA A C 1
ATOM 696 O O . ALA A 1 87 ? -3.981 -11.864 4.023 1.00 95.44 87 ALA A O 1
ATOM 697 N N . TRP A 1 88 ? -4.735 -13.797 3.146 1.00 94.56 88 TRP A N 1
ATOM 698 C CA . TRP A 1 88 ? -5.798 -13.239 2.310 1.00 94.56 88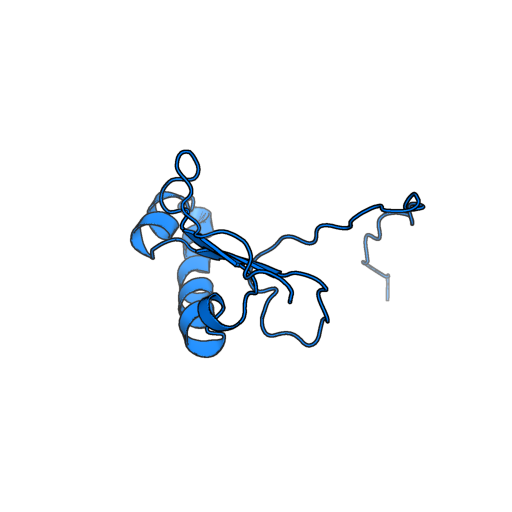 TRP A CA 1
ATOM 699 C C . TRP A 1 88 ? -6.852 -14.316 2.023 1.00 94.56 88 TRP A C 1
ATOM 701 O O . TRP A 1 88 ? -6.552 -15.507 2.090 1.00 94.56 88 TRP A O 1
ATOM 711 N N . SER A 1 89 ? -8.087 -13.915 1.726 1.00 82.62 89 SER A N 1
ATOM 712 C CA . SER A 1 89 ? -9.219 -14.831 1.509 1.00 82.62 89 SER A CA 1
ATOM 713 C C . SER A 1 89 ? -9.448 -15.225 0.042 1.00 82.62 89 SER A C 1
ATOM 715 O O . SER A 1 89 ? -10.434 -15.893 -0.250 1.00 82.62 89 SER A O 1
ATOM 717 N N . GLY A 1 90 ? -8.566 -14.825 -0.879 1.00 78.06 90 GLY A N 1
ATOM 718 C CA . GLY A 1 90 ? -8.767 -14.984 -2.323 1.00 78.06 90 GLY A CA 1
ATOM 719 C C . GLY A 1 90 ? -9.401 -13.754 -2.984 1.00 78.06 90 GLY A C 1
ATOM 720 O O . GLY A 1 90 ? -9.765 -12.788 -2.314 1.00 78.06 90 GLY A O 1
ATOM 721 N N . VAL A 1 91 ? -9.506 -13.783 -4.315 1.00 74.25 91 VAL A N 1
ATOM 722 C CA . VAL A 1 91 ? -10.222 -12.763 -5.101 1.00 74.25 91 VAL A CA 1
ATOM 723 C C . VAL A 1 91 ? -11.722 -13.063 -4.994 1.00 74.25 91 VAL A C 1
ATOM 725 O O . VAL A 1 91 ? -12.084 -14.234 -5.146 1.00 74.25 91 VAL A O 1
ATOM 728 N N . PRO A 1 92 ? -12.610 -12.075 -4.758 1.00 64.38 92 PRO A N 1
ATOM 729 C CA . PRO A 1 92 ? -14.045 -12.296 -4.909 1.00 64.38 92 PRO A CA 1
ATOM 730 C C . PRO A 1 92 ? -14.294 -12.896 -6.295 1.00 64.38 92 PRO A C 1
ATOM 732 O O . PRO A 1 92 ? -13.791 -12.370 -7.290 1.00 64.38 92 PRO A O 1
ATOM 735 N N . GLY A 1 93 ? -15.000 -14.027 -6.371 1.00 61.97 93 GLY A N 1
ATOM 736 C CA . GLY A 1 93 ? -15.303 -14.648 -7.656 1.00 61.97 93 GLY A CA 1
ATOM 737 C C . GLY A 1 93 ? -15.966 -13.618 -8.567 1.00 61.97 93 GLY A C 1
ATOM 738 O O . GLY A 1 93 ? -16.999 -13.057 -8.204 1.00 61.97 93 GLY A O 1
ATOM 739 N N . ARG A 1 94 ? -15.355 -13.336 -9.724 1.00 57.62 94 ARG A N 1
ATOM 740 C CA . ARG A 1 94 ? -16.033 -12.595 -10.789 1.00 57.62 94 ARG A CA 1
ATOM 741 C C . ARG A 1 94 ? -17.170 -13.492 -11.272 1.00 57.62 94 ARG A C 1
ATOM 743 O O . ARG A 1 94 ? -16.899 -14.498 -11.925 1.00 57.62 94 ARG A O 1
ATOM 750 N N . GLY A 1 95 ? -18.393 -13.188 -10.840 1.00 42.94 95 GLY A N 1
ATOM 751 C CA . GLY A 1 95 ? -19.603 -13.694 -11.487 1.00 42.94 95 GLY A CA 1
ATOM 752 C C . GLY A 1 95 ? -19.699 -13.198 -12.920 1.00 42.94 95 GLY A C 1
ATOM 753 O O . GLY A 1 95 ? -19.109 -12.129 -13.209 1.00 42.94 95 GLY A O 1
#

=== Feature glossary ===
Legend for the data blocks above and below:

— What the protein is —

The amino-acid sequence is the protein's primary structure: the linear order of residues from the N-terminus to the C-terminus, written in one-letter code. Everything else here — the 3D coordinates, the secondary structure, the domain annotations — is ultimately a consequence of this string.

Functional annotations link the protein to curated databases. InterPro entries identify conserved domains and families by matching the sequence against member-database signatures (Pfam, PROSITE, CDD, …). Gene Ontology (GO) terms describe molecular function, biological process, and cellular component in a controlled vocabulary. CATH places the structure in a hierarchical fold classification (Class/Architecture/Topology/Homologous-superfamily). The organism is the source species.

— Where its atoms are —

Atomic coordinates in PDBx/mmCIF format — the same representation the Protein Data Bank distributes. Each line of the _atom_site loop places one backbone atom in Cartesian space (units: ångströms, origin: arbitrary).

The six renders are orthographic views along the three Cartesian axes in both directions. Representation (cartoon, sticks, or surface) and color scheme (sequence-rainbow or by-chain) vary across proteins so the training set covers all the common visualization conventions.

— Local backbone conformation —

Eight-state secondary structure (DSSP): H is the canonical α-helix, G the tighter 3₁₀-helix, I the wider π-helix; E/B are β-structure, T and S are turns and bends, and '-' is everything else. DSSP derives these from the pattern of main-chain N–H···O=C hydrogen bonds, not from the sequence.

Three-state secondary structure (P-SEA) collapses the eight DSSP classes into helix (a), strand (b), and coil (c). P-SEA assigns these from Cα geometry alone — distances and angles — without requiring backbone oxygens, so it works on any Cα trace.

φ (phi) and ψ (psi) are the two rotatable backbone dihedrals per residue: φ is the C(i-1)–N–Cα–C torsion, ψ is the N–Cα–C–N(i+1) torsion, both in degrees on (−180°, 180°]. α-helical residues cluster near (−60°, −45°); β-strand residues near (−120°, +130°). A Ramachandran plot is simply a scatter of (φ, ψ) for every residue.

— Global shape and packing —

The geometric summary reports three shape descriptors. Rg (radius of gyration) measures how spread out the Cα atoms are about their centre of mass; compact globular proteins have small Rg, elongated or unfolded ones large. Cα contacts (<8 Å, |i−j|>4) count long-range residue pairs in spatial proximity — high for tightly packed folds, near zero for rods or random coil. The bounding-box extents give the protein's footprint along x, y, z in Å.

SASA measures how much of the protein is reachable by solvent. It is computed by rolling a water-sized probe over the atomic surface and summing the exposed area (Å²). Per-residue SASA distinguishes core (buried, low SASA) from surface (exposed, high SASA) residues; total SASA is a whole-molecule size measure.

Plot images: a contact map (which residues are close in 3D, as an N×N binary image), a Ramachandran scatter (backbone torsion angles, revealing secondary-structure composition at a glance), and — for AlphaFold structures — a PAE heatmap (pairwise prediction confidence).

— Structural neighborhood —

A 3Di character summarizes, for each residue, the relative orientation of the Cα frame of its nearest spatial neighbor. Because it encodes fold topology rather than chemistry, 3Di alignments detect remote structural similarity that sequence alignment misses.

The Foldseek neighbor list gives the closest experimentally determined structures in the PDB, ranked by structural alignment. TM-score near 1 means near-identical fold; near 0.3 means only rough topology match. This is how one finds what a novel AlphaFold prediction most resembles in the solved-structure universe.

— Confidence and disorder —

For AlphaFold models, the B-factor field carries pLDDT — the model's own estimate of local accuracy on a 0–100 scale. Regions with pLDDT<50 should be treated as essentially unmodeled; they often correspond to intrinsically disordered segments.

Crystallographic B-factors measure how much each atom's electron density is smeared out, in Å². They rise in mobile loops and surface residues and fall in the buried interior. In AlphaFold models this column is repurposed to hold pLDDT instead.

Predicted Aligned Error (PAE) is an AlphaFold confidence matrix: entry (i, j) is the expected error in the position of residue j, in ångströms, when the prediction is superimposed on the true structure at residue i. Low PAE within a block of residues means that block is internally rigid and well-predicted; high PAE between two blocks means their relative placement is uncertain even if each block individually is confident.